Protein AF-A0AAV0HI41-F1 (afdb_monomer)

Mean predicted aligned error: 15.71 Å

Foldseek 3Di:
DVVVVVVVVVVPPPDDDPDLDQLQPFFLVNVLVVCVVLVNNVLSVLSVVVRPGSVNLVCVLVDDPVRLVVVCVSSVHDPVVVVSSVVVSCVSVVPPVPVVVVVVVVVVVVVVVVVVVVVVVVVVVVVVVVVVVVVVVVVVVVVVVVVVVVVVVVVVVVD

InterPro domains:
  IPR001660 Sterile alpha motif domain [PF07647] (26-62)
  IPR001660 Sterile alpha motif domain [PS50105] (26-61)
  IPR013761 Sterile alpha motif/pointed domain superfamily [G3DSA:1.10.150.50] (25-95)
  IPR013761 Sterile alpha motif/pointed domain superfamily [SSF47769] (17-94)

Organism: NCBI:txid586396

Secondary structure (DSSP, 8-state):
-HHHHHHHHHHS-SSSPPP---GGG--HHHHHHHHHHTT-GGGHHHHHHTT--HHHHHHGGG--HHHHHHHHHHTT--HHHHHHHHHHHHHHTT----HHHHHHHHHHHHHHHHHHHHHHHHHHHHHHHHHHHHHHHHHHHHHHHHHHHHHHHHHHT--

pLDDT: mean 77.77, std 17.84, range [36.94, 98.0]

Radius of gyration: 37.03 Å; Cα contacts (8 Å, |Δi|>4): 74; chains: 1; bounding box: 86×42×94 Å

Nearest PDB structures (foldseek):
  8atj-assembly1_AAA  TM=8.732E-01  e=7.644E-04  Homo sapiens
  8p2m-assembly1_I  TM=6.167E-01  e=3.223E-03  Caenorhabditis elegans
  8p2m-assembly1_A  TM=6.548E-01  e=7.270E-03  Caenorhabditis elegans
  3tac-assembly1_B  TM=5.689E-01  e=2.387E-02  Homo sapiens

Solvent-accessible surface area (backbone atoms only — not comparable to full-atom values): 8972 Å² total; per-residue (Å²): 114,72,73,62,53,56,60,55,55,64,73,75,45,92,87,56,84,75,71,75,71,60,49,62,76,33,45,39,66,53,45,27,53,50,27,44,75,73,76,44,38,88,47,26,66,49,38,46,76,68,63,41,26,18,51,55,59,58,52,55,80,71,53,50,74,67,53,48,53,53,47,35,62,74,56,71,48,53,70,71,57,50,52,51,51,56,50,54,52,29,63,62,68,66,52,58,82,52,66,64,60,61,46,50,53,49,49,50,52,51,49,54,51,52,51,51,51,52,52,52,50,52,49,50,51,51,51,52,50,51,48,51,51,52,51,52,49,50,54,51,52,52,54,50,51,54,52,52,52,52,55,51,53,56,52,65,76,72,110

Structure (mmCIF, N/CA/C/O backbone):
data_AF-A0AAV0HI41-F1
#
_entry.id   AF-A0AAV0HI41-F1
#
loop_
_atom_site.group_PDB
_atom_site.id
_atom_site.type_symbol
_atom_site.label_atom_id
_atom_site.label_alt_id
_atom_site.label_comp_id
_atom_site.label_asym_id
_atom_site.label_entity_id
_atom_site.label_seq_id
_atom_site.pdbx_PDB_ins_code
_atom_site.Cartn_x
_atom_site.Cartn_y
_atom_site.Cartn_z
_atom_site.occupancy
_atom_site.B_iso_or_equiv
_atom_site.auth_seq_id
_atom_site.auth_comp_id
_atom_site.auth_asym_id
_atom_site.auth_atom_id
_atom_site.pdbx_PDB_model_num
ATOM 1 N N . MET A 1 1 ? -26.472 -13.244 22.168 1.00 38.62 1 MET A N 1
ATOM 2 C CA . MET A 1 1 ? -26.627 -14.551 21.484 1.00 38.62 1 MET A CA 1
ATOM 3 C C . MET A 1 1 ? -25.726 -14.699 20.257 1.00 38.62 1 MET A C 1
ATOM 5 O O . MET A 1 1 ? -25.124 -15.752 20.123 1.00 38.62 1 MET A O 1
ATOM 9 N N . VAL A 1 2 ? -25.541 -13.665 19.424 1.00 45.91 2 VAL A N 1
ATOM 10 C CA . VAL A 1 2 ? -24.718 -13.746 18.193 1.00 45.91 2 VAL A CA 1
ATOM 11 C C . VAL A 1 2 ? -23.223 -14.029 18.460 1.00 45.91 2 VAL A C 1
ATOM 13 O O . VAL A 1 2 ? -22.651 -14.923 17.846 1.00 45.91 2 VAL A O 1
ATOM 16 N N . GLY A 1 3 ? -22.603 -13.367 19.449 1.00 36.94 3 GLY A N 1
ATOM 17 C CA . GLY A 1 3 ? -21.181 -13.587 19.786 1.00 36.94 3 GLY A CA 1
ATOM 18 C C . GLY A 1 3 ? -20.853 -14.968 20.381 1.00 36.94 3 GLY A C 1
ATOM 19 O O . GLY A 1 3 ? -19.757 -15.486 20.183 1.00 36.94 3 GLY A O 1
ATOM 20 N N . TYR A 1 4 ? -21.816 -15.612 21.053 1.00 38.38 4 TYR A N 1
ATOM 21 C CA . TYR A 1 4 ? -21.650 -16.983 21.560 1.00 38.38 4 TYR A CA 1
ATOM 22 C C . TYR A 1 4 ? -21.689 -18.021 20.428 1.00 38.38 4 TYR A C 1
ATOM 24 O O . TYR A 1 4 ? -20.955 -19.004 20.475 1.00 38.38 4 TYR A O 1
ATOM 32 N N . PHE A 1 5 ? -22.479 -17.773 19.377 1.00 40.91 5 PHE A N 1
ATOM 33 C CA . PHE A 1 5 ? -22.602 -18.675 18.229 1.00 40.91 5 PHE A CA 1
ATOM 34 C C . PHE A 1 5 ? -21.305 -18.740 17.403 1.00 40.91 5 PHE A C 1
ATOM 36 O O . PHE A 1 5 ? -20.897 -19.810 16.953 1.00 40.91 5 PHE A O 1
ATOM 43 N N . ARG A 1 6 ? -20.590 -17.612 17.272 1.00 48.97 6 ARG A N 1
ATOM 44 C CA . ARG A 1 6 ? -19.324 -17.550 16.521 1.00 48.97 6 ARG A CA 1
ATOM 45 C C . ARG A 1 6 ? -18.165 -18.242 17.251 1.00 48.97 6 ARG A C 1
ATOM 47 O O . ARG A 1 6 ? -17.376 -18.929 16.607 1.00 48.97 6 ARG A O 1
ATOM 54 N N . LYS A 1 7 ? -18.099 -18.149 18.588 1.00 42.91 7 LYS A N 1
ATOM 55 C CA . LYS A 1 7 ? -17.131 -18.920 19.395 1.00 42.91 7 LYS A CA 1
ATOM 56 C C . LYS A 1 7 ? -17.387 -20.430 19.290 1.00 42.91 7 LYS A C 1
ATOM 58 O O . LYS A 1 7 ? -16.435 -21.190 19.160 1.00 42.91 7 LYS A O 1
ATOM 63 N N . PHE A 1 8 ? -18.656 -20.845 19.243 1.00 37.56 8 PHE A N 1
ATOM 64 C CA . PHE A 1 8 ? -19.047 -22.250 19.072 1.00 37.56 8 PHE A CA 1
ATOM 65 C C . PHE A 1 8 ? -18.670 -22.811 17.686 1.00 37.56 8 PHE A C 1
ATOM 67 O O . PHE A 1 8 ? -18.206 -23.942 17.575 1.00 37.56 8 PHE A O 1
ATOM 74 N N . SER A 1 9 ? -18.777 -22.004 16.622 1.00 47.41 9 SER A N 1
ATOM 75 C CA . SER A 1 9 ? -18.364 -22.417 15.271 1.00 47.41 9 SER A CA 1
ATOM 76 C C . SER A 1 9 ? -16.842 -22.531 15.093 1.00 47.41 9 SER A C 1
ATOM 78 O O . SER A 1 9 ? -16.401 -23.288 14.228 1.00 47.41 9 SER A O 1
ATOM 80 N N . LYS A 1 10 ? -16.035 -21.801 15.881 1.00 46.94 10 LYS A N 1
ATOM 81 C CA . LYS A 1 10 ? -14.559 -21.851 15.816 1.00 46.94 10 LYS A CA 1
ATOM 82 C C . LYS A 1 10 ? -14.008 -23.160 16.409 1.00 46.94 10 LYS A C 1
ATOM 84 O O . LYS A 1 10 ? -12.957 -23.618 15.975 1.00 46.94 10 LYS A O 1
ATOM 89 N N . GLU A 1 11 ? -14.723 -23.794 17.344 1.00 46.44 11 GLU A N 1
ATOM 90 C CA . GLU A 1 11 ? -14.293 -25.065 17.954 1.00 46.44 11 GLU A CA 1
ATOM 91 C C . GLU A 1 11 ? -14.651 -26.315 17.131 1.00 46.44 11 GLU A C 1
ATOM 93 O O . GLU A 1 11 ? -13.937 -27.312 17.217 1.00 46.44 11 GLU A O 1
ATOM 98 N N . MET A 1 12 ? -15.684 -26.268 16.278 1.00 42.00 12 MET A N 1
ATOM 99 C CA . MET A 1 12 ? -16.118 -27.434 15.484 1.00 42.00 12 MET A CA 1
ATOM 100 C C . MET A 1 12 ? -15.473 -27.564 14.092 1.00 42.00 12 MET A C 1
ATOM 102 O O . MET A 1 12 ? -15.814 -28.486 13.357 1.00 42.00 12 MET A O 1
ATOM 106 N N . ASN A 1 13 ? -14.554 -26.674 13.699 1.00 43.66 13 ASN A N 1
ATOM 107 C CA . ASN A 1 13 ? -14.061 -26.599 12.316 1.00 43.66 13 ASN A CA 1
ATOM 108 C C . ASN A 1 13 ? -12.524 -26.568 12.225 1.00 43.66 13 ASN A C 1
ATOM 110 O O . ASN A 1 13 ? -11.929 -25.647 11.672 1.00 43.66 13 ASN A O 1
ATOM 114 N N . LYS A 1 14 ? -11.855 -27.594 12.765 1.00 47.03 14 LYS A N 1
ATOM 115 C CA . LYS A 1 14 ? -10.396 -27.766 12.616 1.00 47.03 14 LYS A CA 1
ATOM 116 C C . LYS A 1 14 ? -9.948 -28.227 11.217 1.00 47.03 14 LYS A C 1
ATOM 118 O O . LYS A 1 14 ? -8.750 -28.349 11.001 1.00 47.03 14 LYS A O 1
ATOM 123 N N . GLU A 1 15 ? -10.862 -28.449 10.267 1.00 43.75 15 GLU A N 1
ATOM 124 C CA . GLU A 1 15 ? -10.523 -29.060 8.966 1.00 43.75 15 GLU A CA 1
ATOM 125 C C . GLU A 1 15 ? -11.130 -28.376 7.728 1.00 43.75 15 GLU A C 1
ATOM 127 O O . GLU A 1 15 ? -10.984 -28.881 6.616 1.00 43.75 15 GLU A O 1
ATOM 132 N N . LYS A 1 16 ? -11.754 -27.199 7.859 1.00 39.34 16 LYS A N 1
ATOM 133 C CA . LYS A 1 16 ? -12.149 -26.386 6.695 1.00 39.34 16 LYS A CA 1
ATOM 134 C C . LYS A 1 16 ? -11.578 -24.975 6.810 1.00 39.34 16 LYS A C 1
ATOM 136 O O . LYS A 1 16 ? -11.782 -24.351 7.853 1.00 39.34 16 LYS A O 1
ATOM 141 N N . PRO A 1 17 ? -10.884 -24.452 5.776 1.00 38.53 17 PRO A N 1
ATOM 142 C CA . PRO A 1 17 ? -10.570 -23.032 5.737 1.00 38.53 17 PRO A CA 1
ATOM 143 C C . PRO A 1 17 ? -11.903 -22.279 5.837 1.00 38.53 17 PRO A C 1
ATOM 145 O O . PRO A 1 17 ? -12.830 -22.626 5.098 1.00 38.53 17 PRO A O 1
ATOM 148 N N . PRO A 1 18 ? -12.056 -21.340 6.787 1.00 44.12 18 PRO A N 1
ATOM 149 C CA . PRO A 1 18 ? -13.298 -20.601 6.915 1.00 44.12 18 PRO A CA 1
ATOM 150 C C . PRO A 1 18 ? -13.576 -19.93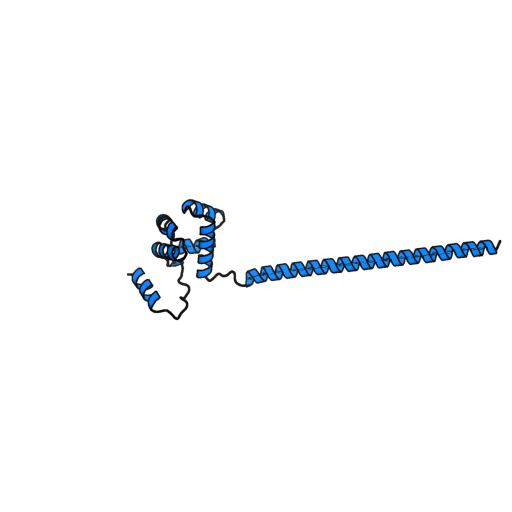0 5.571 1.00 44.12 18 PRO A C 1
ATOM 152 O O . PRO A 1 18 ? -12.698 -19.260 5.024 1.00 44.12 18 PRO A O 1
ATOM 155 N N . GLU A 1 19 ? -14.778 -20.147 5.030 1.00 44.00 19 GLU A N 1
ATOM 156 C CA . GLU A 1 19 ? -15.300 -19.317 3.944 1.00 44.00 19 GLU A CA 1
ATOM 157 C C . GLU A 1 19 ? -15.058 -17.850 4.321 1.00 44.00 19 GLU A C 1
ATOM 159 O O . GLU A 1 19 ? -15.157 -17.540 5.516 1.00 44.00 19 GLU A O 1
ATOM 164 N N . PRO A 1 20 ? -14.668 -16.978 3.367 1.00 46.44 20 PRO A N 1
ATOM 165 C CA . PRO A 1 20 ? -14.322 -15.593 3.652 1.00 46.44 20 PRO A CA 1
ATOM 166 C C . PRO A 1 20 ? -15.527 -14.932 4.312 1.00 46.44 20 PRO A C 1
ATOM 168 O O . PRO A 1 20 ? -16.481 -14.530 3.659 1.00 46.44 20 PRO A O 1
ATOM 171 N N . LEU A 1 21 ? -15.502 -14.921 5.642 1.00 52.38 21 LEU A N 1
ATOM 172 C CA . LEU A 1 21 ? -16.495 -14.303 6.491 1.00 52.38 21 LEU A CA 1
ATOM 173 C C . LEU A 1 21 ? -16.550 -12.851 6.051 1.00 52.38 21 LEU A C 1
ATOM 175 O O . LEU A 1 21 ? -15.568 -12.134 6.241 1.00 52.38 21 LEU A O 1
ATOM 179 N N . ASP A 1 22 ? -17.671 -12.463 5.443 1.00 62.75 22 ASP A N 1
ATOM 180 C CA . ASP A 1 22 ? -17.920 -11.104 4.982 1.00 62.75 22 ASP A CA 1
ATOM 181 C C . ASP A 1 22 ? -17.555 -10.138 6.106 1.00 62.75 22 ASP A C 1
ATOM 183 O O . ASP A 1 22 ? -18.250 -10.052 7.127 1.00 62.75 22 ASP A O 1
ATOM 187 N N . PHE A 1 23 ? -16.439 -9.423 5.922 1.00 62.81 23 PHE A N 1
ATOM 188 C CA . PHE A 1 23 ? -16.004 -8.370 6.837 1.00 62.81 23 PHE A CA 1
ATOM 189 C C . PHE A 1 23 ? -17.151 -7.423 7.130 1.00 62.81 23 PHE A C 1
ATOM 191 O O . PHE A 1 23 ? -17.266 -6.973 8.257 1.00 62.81 23 PHE A O 1
ATOM 198 N N . PHE A 1 24 ? -18.033 -7.192 6.157 1.00 63.38 24 PHE A N 1
ATOM 199 C CA . PHE A 1 24 ? -19.245 -6.396 6.279 1.00 63.38 24 PHE A CA 1
ATOM 200 C C . PHE A 1 24 ? -20.078 -6.695 7.543 1.00 63.38 24 PHE A C 1
ATOM 202 O O . PHE A 1 24 ? -20.634 -5.781 8.146 1.00 63.38 24 PHE A O 1
ATOM 209 N N . ILE A 1 25 ? -20.129 -7.952 8.004 1.00 75.88 25 ILE A N 1
ATOM 210 C CA . ILE A 1 25 ? -20.961 -8.379 9.147 1.00 75.88 25 ILE A CA 1
ATOM 211 C C . ILE A 1 25 ? -20.237 -8.178 10.495 1.00 75.88 25 ILE A C 1
ATOM 213 O O . ILE A 1 25 ? -20.804 -8.434 11.561 1.00 75.88 25 ILE A O 1
ATOM 217 N N . TRP A 1 26 ? -18.970 -7.758 10.498 1.00 80.94 26 TRP A N 1
ATOM 218 C CA . TRP A 1 26 ? -18.221 -7.585 11.742 1.00 80.94 26 TRP A CA 1
ATOM 219 C C . TRP A 1 26 ? -18.723 -6.376 12.520 1.00 80.94 26 TRP A C 1
ATOM 221 O O . TRP A 1 26 ? -18.734 -5.242 12.029 1.00 80.94 26 TRP A O 1
ATOM 231 N N . THR A 1 27 ? -19.100 -6.615 13.775 1.00 86.38 27 THR A N 1
ATOM 232 C CA . THR A 1 27 ? -19.426 -5.529 14.694 1.00 86.38 27 THR A CA 1
ATOM 233 C C . THR A 1 27 ? -18.146 -4.861 15.185 1.00 86.38 27 THR A C 1
ATOM 235 O O . THR A 1 27 ? -17.033 -5.360 15.006 1.00 86.38 27 THR A O 1
ATOM 238 N N . VAL A 1 28 ? -18.300 -3.724 15.853 1.00 87.12 28 VAL A N 1
ATOM 239 C CA . VAL A 1 28 ? -17.186 -2.994 16.467 1.00 87.12 28 VAL A CA 1
ATOM 240 C C . VAL A 1 28 ? -16.421 -3.873 17.475 1.00 87.12 28 VAL A C 1
ATOM 242 O O . VAL A 1 28 ? -15.199 -3.792 17.595 1.00 87.12 28 VAL A O 1
ATOM 245 N N . GLU A 1 29 ? -17.120 -4.762 18.181 1.00 86.56 29 GLU A N 1
ATOM 246 C CA . GLU A 1 29 ? -16.525 -5.731 19.104 1.00 86.56 29 GLU A CA 1
ATOM 247 C C . GLU A 1 29 ? -15.691 -6.791 18.381 1.00 86.56 29 GLU A C 1
ATOM 249 O O . GLU A 1 29 ? -14.600 -7.112 18.852 1.00 86.56 29 GLU A O 1
ATOM 254 N N . ASP A 1 30 ? -16.178 -7.302 17.248 1.00 86.31 30 ASP A N 1
ATOM 255 C CA . ASP A 1 30 ? -15.458 -8.281 16.429 1.00 86.31 30 ASP A CA 1
ATOM 256 C C . ASP A 1 30 ? -14.170 -7.684 15.857 1.00 86.31 30 ASP A C 1
ATOM 258 O O . ASP A 1 30 ? -13.110 -8.304 15.941 1.00 86.31 30 ASP A O 1
ATOM 262 N N . VAL A 1 31 ? -14.245 -6.447 15.353 1.00 88.06 31 VAL A N 1
ATOM 263 C CA . VAL A 1 31 ? -13.073 -5.680 14.907 1.00 88.06 31 VAL A CA 1
ATOM 264 C C . VAL A 1 31 ? -12.070 -5.530 16.047 1.00 88.06 31 VAL A C 1
ATOM 266 O O . VAL A 1 31 ? -10.877 -5.750 15.857 1.00 88.06 31 VAL A O 1
ATOM 269 N N . GLY A 1 32 ? -12.545 -5.205 17.250 1.00 88.62 32 GLY A N 1
ATOM 270 C CA . GLY A 1 32 ? -11.699 -5.092 18.432 1.00 88.62 32 GLY A CA 1
ATOM 271 C C . GLY A 1 32 ? -10.955 -6.381 18.787 1.00 88.62 32 GLY A C 1
ATOM 272 O O . GLY A 1 32 ? -9.767 -6.327 19.094 1.00 88.62 32 GLY A O 1
ATOM 273 N N . LEU A 1 33 ? -11.634 -7.530 18.730 1.00 87.00 33 LEU A N 1
ATOM 274 C CA . LEU A 1 33 ? -11.016 -8.840 18.972 1.00 87.00 33 LEU A CA 1
ATOM 275 C C . LEU A 1 33 ? -10.001 -9.194 17.884 1.00 87.00 33 LEU A C 1
ATOM 277 O O . LEU A 1 33 ? -8.917 -9.686 18.184 1.00 87.00 33 LEU A O 1
ATOM 281 N N . TRP A 1 34 ? -10.319 -8.900 16.626 1.00 88.75 34 TRP A N 1
ATOM 282 C CA . TRP A 1 34 ? -9.391 -9.116 15.522 1.00 88.75 34 TRP A CA 1
ATOM 283 C C . TRP A 1 34 ? -8.124 -8.258 15.647 1.00 88.75 34 TRP A C 1
ATOM 285 O O . TRP A 1 34 ? -7.025 -8.755 15.413 1.00 88.75 34 TRP A O 1
ATOM 295 N N . LEU A 1 35 ? -8.243 -7.002 16.094 1.00 90.31 35 LEU A N 1
ATOM 296 C CA . LEU A 1 35 ? -7.082 -6.156 16.384 1.00 90.31 35 LEU A CA 1
ATOM 297 C C . LEU A 1 35 ? -6.162 -6.790 17.436 1.00 90.31 35 LEU A C 1
ATOM 299 O O . LEU A 1 35 ? -4.944 -6.716 17.291 1.00 90.31 35 LEU A O 1
ATOM 303 N N . GLU A 1 36 ? -6.713 -7.433 18.469 1.00 91.31 36 GLU A N 1
ATOM 304 C CA . GLU A 1 36 ? -5.919 -8.180 19.454 1.00 91.31 36 GLU A CA 1
ATOM 305 C C . GLU A 1 36 ? -5.182 -9.367 18.804 1.00 91.31 36 GLU A C 1
ATOM 307 O O . GLU A 1 36 ? -3.994 -9.553 19.067 1.00 91.31 36 GLU A O 1
ATOM 312 N N . GLU A 1 37 ? -5.833 -10.106 17.896 1.00 88.12 37 GLU A N 1
ATOM 313 C CA . GLU A 1 37 ? -5.218 -11.228 17.163 1.00 88.12 37 GLU A CA 1
ATOM 314 C C . GLU A 1 37 ? -4.035 -10.788 16.275 1.00 88.12 37 GLU A C 1
ATOM 316 O O . GLU A 1 37 ? -3.049 -11.519 16.162 1.00 88.12 37 GLU A O 1
ATOM 321 N N . ILE A 1 38 ? -4.083 -9.586 15.684 1.00 87.38 38 ILE A N 1
ATOM 322 C CA . ILE A 1 38 ? -3.018 -9.054 14.806 1.00 87.38 38 ILE A CA 1
ATOM 323 C C . ILE A 1 38 ? -1.997 -8.155 15.529 1.00 87.38 38 ILE A C 1
ATOM 325 O O . ILE A 1 38 ? -1.253 -7.420 14.880 1.00 87.38 38 ILE A O 1
ATOM 329 N N . ASN A 1 39 ? -1.935 -8.207 16.866 1.00 90.69 39 ASN A N 1
ATOM 330 C CA . ASN A 1 39 ? -1.067 -7.372 17.716 1.00 90.69 39 ASN A CA 1
ATOM 331 C C . ASN A 1 39 ? -1.317 -5.850 17.625 1.00 90.69 39 ASN A C 1
ATOM 333 O O . ASN A 1 39 ? -0.457 -5.052 17.993 1.00 90.69 39 ASN A O 1
ATOM 337 N N . LEU A 1 40 ? -2.507 -5.432 17.196 1.00 92.88 40 LEU A N 1
ATOM 338 C CA . LEU A 1 40 ? -2.979 -4.040 17.205 1.00 92.88 40 LEU A CA 1
ATOM 339 C C . LEU A 1 40 ? -4.007 -3.775 18.322 1.00 92.88 40 LEU A C 1
ATOM 341 O O . LEU A 1 40 ? -4.728 -2.778 18.289 1.00 92.88 40 LEU A O 1
ATOM 345 N N . GLY A 1 41 ? -4.074 -4.646 19.334 1.00 90.81 41 GLY A N 1
ATOM 346 C CA . GLY A 1 41 ? -5.075 -4.592 20.407 1.00 90.81 41 GLY A CA 1
ATOM 347 C C . GLY A 1 41 ? -5.081 -3.290 21.216 1.00 90.81 41 GLY A C 1
ATOM 348 O O . GLY A 1 41 ? -6.124 -2.898 21.735 1.00 90.81 41 GLY A O 1
ATOM 349 N N . SER A 1 42 ? -3.966 -2.554 21.263 1.00 93.88 42 SER A N 1
ATOM 350 C CA . SER A 1 42 ? -3.902 -1.222 21.886 1.00 93.88 42 SER A CA 1
ATOM 351 C C . SER A 1 42 ? -4.842 -0.203 21.227 1.00 93.88 42 SER A C 1
ATOM 353 O O . SER A 1 42 ? -5.303 0.721 21.894 1.00 93.88 42 SER A O 1
ATOM 355 N N . TYR A 1 43 ? -5.179 -0.387 19.946 1.00 92.94 43 TYR A N 1
ATOM 356 C CA . TYR A 1 43 ? -6.092 0.482 19.201 1.00 92.94 43 TYR A CA 1
ATOM 357 C C . TYR A 1 43 ? -7.564 0.088 19.348 1.00 92.94 43 TYR A C 1
ATOM 359 O O . TYR A 1 43 ? -8.433 0.819 18.876 1.00 92.94 43 TYR A O 1
ATOM 367 N N . ARG A 1 44 ? -7.875 -1.027 20.024 1.00 92.00 44 ARG A N 1
ATOM 368 C CA . ARG A 1 44 ? -9.242 -1.549 20.165 1.00 92.00 44 ARG A CA 1
ATOM 369 C C . ARG A 1 44 ? -10.222 -0.509 20.698 1.00 92.00 44 ARG A C 1
ATOM 371 O O . ARG A 1 44 ? -11.304 -0.339 20.142 1.00 92.00 44 ARG A O 1
ATOM 378 N N . GLN A 1 45 ? -9.840 0.189 21.765 1.00 92.25 45 GLN A N 1
ATOM 379 C CA . GLN A 1 45 ? -10.695 1.197 22.388 1.00 92.25 45 GLN A CA 1
ATOM 380 C C . GLN A 1 45 ? -10.916 2.396 21.454 1.00 92.25 45 GLN A C 1
ATOM 382 O O . GLN A 1 45 ? -12.043 2.853 21.296 1.00 92.25 45 GLN A O 1
ATOM 387 N N . ILE A 1 46 ? -9.868 2.833 20.752 1.00 93.06 46 ILE A N 1
ATOM 388 C CA . ILE A 1 46 ? -9.933 3.950 19.803 1.00 93.06 46 ILE A CA 1
ATOM 389 C C . ILE A 1 46 ? -10.809 3.593 18.595 1.00 93.06 46 ILE A C 1
ATOM 391 O O . ILE A 1 46 ? -11.622 4.404 18.156 1.00 93.06 46 ILE A O 1
ATOM 395 N N . PHE A 1 47 ? -10.691 2.377 18.060 1.00 92.00 47 PHE A N 1
ATOM 396 C CA . PHE A 1 47 ? -11.547 1.894 16.971 1.00 92.00 47 PHE A CA 1
ATOM 397 C C . PHE A 1 47 ? -13.004 1.801 17.419 1.00 92.00 47 PHE A C 1
ATOM 399 O O . PHE A 1 47 ? -13.904 2.161 16.660 1.00 92.00 47 PHE A O 1
ATOM 406 N N . LYS A 1 48 ? -13.228 1.398 18.675 1.00 92.06 48 LYS A N 1
ATOM 407 C CA . LYS A 1 48 ? -14.558 1.362 19.273 1.00 92.06 48 LYS A CA 1
ATOM 408 C C . LYS A 1 48 ? -15.187 2.744 19.403 1.00 92.06 48 LYS A C 1
ATOM 410 O O . LYS A 1 48 ? -16.327 2.928 18.989 1.00 92.06 48 LYS A O 1
ATOM 415 N N . GLU A 1 49 ? -14.446 3.715 19.921 1.00 92.44 49 GLU A N 1
ATOM 416 C CA . GLU A 1 49 ? -14.896 5.108 20.059 1.00 92.44 49 GLU A CA 1
ATOM 417 C C . GLU A 1 49 ? -15.171 5.770 18.707 1.00 92.44 49 GLU A C 1
ATOM 419 O O . GLU A 1 49 ? -16.098 6.564 18.578 1.00 92.44 49 GLU A O 1
ATOM 424 N N . ASN A 1 50 ? -14.407 5.396 17.680 1.00 89.69 50 ASN A N 1
ATOM 425 C CA . ASN A 1 50 ? -14.600 5.876 16.315 1.00 89.69 50 ASN A CA 1
ATOM 426 C C . ASN A 1 50 ? -15.669 5.102 15.525 1.00 89.69 50 ASN A C 1
ATOM 428 O O . ASN A 1 50 ? -15.889 5.420 14.356 1.00 89.69 50 ASN A O 1
ATOM 432 N N . GLY A 1 51 ? -16.323 4.105 16.132 1.00 89.31 51 GLY A N 1
ATOM 433 C CA . GLY A 1 51 ? -17.368 3.310 15.485 1.00 89.31 51 GLY A CA 1
ATOM 434 C C . GLY A 1 51 ? -16.870 2.514 14.278 1.00 89.31 51 GLY A C 1
ATOM 435 O O . GLY A 1 51 ? -17.625 2.298 13.333 1.00 89.31 51 GLY A O 1
ATOM 436 N N . VAL A 1 52 ? -15.597 2.108 14.279 1.00 88.75 52 VAL A N 1
ATOM 437 C CA . VAL A 1 52 ? -14.997 1.351 13.178 1.00 88.75 52 VAL A CA 1
ATOM 438 C C . VAL A 1 52 ? -15.546 -0.075 13.206 1.00 88.75 52 VAL A C 1
ATOM 440 O O . VAL A 1 52 ? -15.122 -0.907 14.007 1.00 88.75 52 VAL A O 1
ATOM 443 N N . ASN A 1 53 ? -16.518 -0.337 12.339 1.00 88.06 53 ASN A N 1
ATOM 444 C CA . ASN A 1 53 ? -17.106 -1.650 12.104 1.00 88.06 53 ASN A CA 1
ATOM 445 C C . ASN A 1 53 ? -16.489 -2.312 10.859 1.00 88.06 53 ASN A C 1
ATOM 447 O O . ASN A 1 53 ? -15.629 -1.748 10.177 1.00 88.06 53 ASN A O 1
ATOM 451 N N . GLY A 1 54 ? -16.948 -3.518 10.560 1.00 83.81 54 GLY A N 1
ATOM 452 C CA . GLY A 1 54 ? -16.544 -4.281 9.392 1.00 83.81 54 GLY A CA 1
A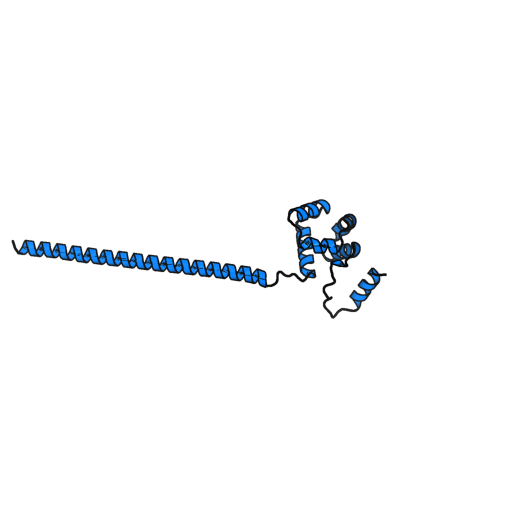TOM 453 C C . GLY A 1 54 ? -16.739 -3.582 8.045 1.00 83.81 54 GLY A C 1
ATOM 454 O O . GLY A 1 54 ? -15.831 -3.582 7.218 1.00 83.81 54 GLY A O 1
ATOM 455 N N . GLU A 1 55 ? -17.878 -2.915 7.854 1.00 83.69 55 GLU A N 1
ATOM 456 C CA . GLU A 1 55 ? -18.174 -2.098 6.665 1.00 83.69 55 GLU A CA 1
ATOM 457 C C . GLU A 1 55 ? -17.154 -0.958 6.480 1.00 83.69 55 GLU A C 1
ATOM 459 O O . GLU A 1 55 ? -16.648 -0.721 5.380 1.00 83.69 55 GLU A O 1
ATOM 464 N N . TYR A 1 56 ? -16.771 -0.284 7.568 1.00 85.25 56 TYR A N 1
ATOM 465 C CA . TYR A 1 56 ? -15.741 0.753 7.534 1.00 85.25 56 TYR A CA 1
ATOM 466 C C . TYR A 1 56 ? -14.365 0.178 7.165 1.00 85.25 56 TYR A C 1
ATOM 468 O O . TYR A 1 56 ? -13.629 0.780 6.376 1.00 85.25 56 TYR A O 1
ATOM 476 N N . LEU A 1 57 ? -14.007 -0.991 7.715 1.00 85.12 57 LEU A N 1
ATOM 477 C CA . LEU A 1 57 ? -12.767 -1.696 7.368 1.00 85.12 57 LEU A CA 1
ATOM 478 C C . LEU A 1 57 ? -12.739 -2.125 5.895 1.00 85.12 57 LEU A C 1
ATOM 480 O O . LEU A 1 57 ? -11.694 -2.056 5.249 1.00 85.12 57 LEU A O 1
ATOM 484 N N . GLU A 1 58 ? -13.873 -2.547 5.344 1.00 79.25 58 GLU A N 1
ATOM 485 C CA . GLU A 1 58 ? -13.982 -2.905 3.933 1.00 79.25 58 GLU A CA 1
ATOM 486 C C . GLU A 1 58 ? -13.745 -1.685 3.030 1.00 79.25 58 GLU A C 1
ATOM 488 O O . GLU A 1 58 ? -12.940 -1.740 2.086 1.00 79.25 58 GLU A O 1
ATOM 493 N N . GLY A 1 59 ? -14.372 -0.558 3.380 1.00 74.12 59 GLY A N 1
ATOM 494 C CA . GLY A 1 59 ? -14.194 0.725 2.705 1.00 74.12 59 GLY A CA 1
ATOM 495 C C . GLY A 1 59 ? -12.756 1.249 2.751 1.00 74.12 59 GLY A C 1
ATOM 496 O O . GLY A 1 59 ? -12.333 1.931 1.815 1.00 74.12 59 GLY A O 1
ATOM 497 N N . MET A 1 60 ? -11.962 0.878 3.768 1.00 76.94 60 MET A N 1
ATOM 498 C CA . MET A 1 60 ? -10.552 1.289 3.873 1.00 76.94 60 MET A CA 1
ATOM 499 C C . MET A 1 60 ? -9.696 0.856 2.683 1.00 76.94 60 MET A C 1
ATOM 501 O O . MET A 1 60 ? -8.727 1.541 2.357 1.00 76.94 60 MET A O 1
ATOM 505 N N . SER A 1 61 ? -10.049 -0.237 2.000 1.00 68.12 61 SER A N 1
ATOM 506 C CA . SER A 1 61 ? -9.321 -0.687 0.804 1.00 68.12 61 SER A CA 1
ATOM 507 C C . SER A 1 61 ? -9.396 0.298 -0.375 1.00 68.12 61 SER A C 1
ATOM 509 O O . SER A 1 61 ? -8.522 0.268 -1.238 1.00 68.12 61 SER A O 1
ATOM 511 N N . MET A 1 62 ? -10.385 1.198 -0.378 1.00 71.75 62 MET A N 1
ATOM 512 C CA . MET A 1 62 ? -10.617 2.208 -1.419 1.00 71.75 62 MET A CA 1
ATOM 513 C C . MET A 1 62 ? -10.282 3.635 -0.961 1.00 71.75 62 MET A C 1
ATOM 515 O O . MET A 1 62 ? -10.575 4.594 -1.676 1.00 71.75 62 MET A O 1
ATOM 519 N N . PHE A 1 63 ? -9.700 3.808 0.231 1.00 76.00 63 PHE A N 1
ATOM 520 C CA . PHE A 1 63 ? -9.412 5.141 0.751 1.00 76.00 63 PHE A CA 1
ATOM 521 C C . PHE A 1 63 ? -8.407 5.886 -0.127 1.00 76.00 63 PHE A C 1
ATOM 523 O O . PHE A 1 63 ? -7.340 5.379 -0.472 1.00 76.00 63 PHE A O 1
ATOM 530 N N . THR A 1 64 ? -8.718 7.146 -0.418 1.00 82.56 64 THR A N 1
ATOM 531 C CA . THR A 1 64 ? -7.752 8.084 -0.987 1.00 82.56 64 THR A CA 1
ATOM 532 C C . THR A 1 64 ? -6.701 8.464 0.055 1.00 82.56 64 THR A C 1
ATOM 534 O O . THR A 1 64 ? -6.917 8.339 1.264 1.00 82.56 64 THR A O 1
ATOM 537 N N . THR A 1 65 ? -5.571 9.014 -0.389 1.00 80.25 65 THR A N 1
ATOM 538 C CA . THR A 1 65 ? -4.501 9.490 0.504 1.00 80.25 65 THR A CA 1
ATOM 539 C C . THR A 1 65 ? -5.020 10.436 1.593 1.00 80.25 65 THR A C 1
ATOM 541 O O . THR A 1 65 ? -4.593 10.353 2.743 1.00 80.25 65 THR A O 1
ATOM 544 N N . GLU A 1 66 ? -5.988 11.302 1.281 1.00 84.38 66 GLU A N 1
ATOM 545 C CA . GLU A 1 66 ? -6.591 12.190 2.279 1.00 84.38 66 GLU A CA 1
ATOM 546 C C . GLU A 1 66 ? -7.389 11.437 3.345 1.00 84.38 66 GLU A C 1
ATOM 548 O O . GLU A 1 66 ? -7.294 11.761 4.530 1.00 84.38 66 GLU A O 1
ATOM 553 N N . GLN A 1 67 ? -8.180 10.443 2.936 1.00 80.75 67 GLN A N 1
ATOM 554 C CA . GLN A 1 67 ? -8.981 9.627 3.849 1.00 80.75 67 GLN A CA 1
ATOM 555 C C . GLN A 1 67 ? -8.080 8.802 4.770 1.00 80.75 67 GLN A C 1
ATOM 557 O O . GLN A 1 67 ? -8.323 8.768 5.976 1.00 80.75 67 GLN A O 1
ATOM 562 N N . ILE A 1 68 ? -6.986 8.253 4.234 1.00 83.12 68 ILE A N 1
ATOM 563 C CA . ILE A 1 68 ? -5.941 7.580 5.015 1.00 83.12 68 ILE A CA 1
ATOM 564 C C . ILE A 1 68 ? -5.370 8.528 6.075 1.00 83.12 68 ILE A C 1
ATOM 566 O O . ILE A 1 68 ? -5.354 8.205 7.262 1.00 83.12 68 ILE A O 1
ATOM 570 N N . LEU A 1 69 ? -4.945 9.731 5.682 1.00 84.56 69 LEU A N 1
ATOM 571 C CA . LEU A 1 69 ? -4.345 10.687 6.615 1.00 84.56 69 LEU A CA 1
ATOM 572 C C . LEU A 1 69 ? -5.337 11.177 7.679 1.00 84.56 69 LEU A C 1
ATOM 574 O O . LEU A 1 69 ? -4.955 11.352 8.837 1.00 84.56 69 LEU A O 1
ATOM 578 N N . ARG A 1 70 ? -6.609 11.388 7.317 1.00 87.75 70 ARG A N 1
ATOM 579 C CA . ARG A 1 70 ? -7.670 11.738 8.278 1.00 87.75 70 ARG A CA 1
ATOM 580 C C . ARG A 1 70 ? -7.910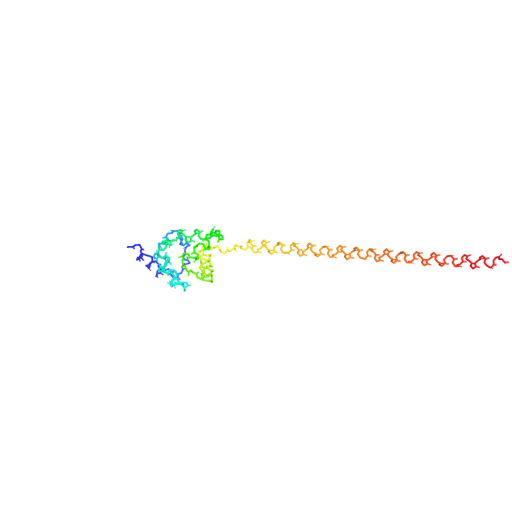 10.604 9.275 1.00 87.75 70 ARG A C 1
ATOM 582 O O . ARG A 1 70 ? -8.038 10.881 10.465 1.00 87.75 70 ARG A O 1
ATOM 589 N N . PHE A 1 71 ? -7.932 9.358 8.809 1.00 87.56 71 PHE A N 1
ATOM 590 C CA . PHE A 1 7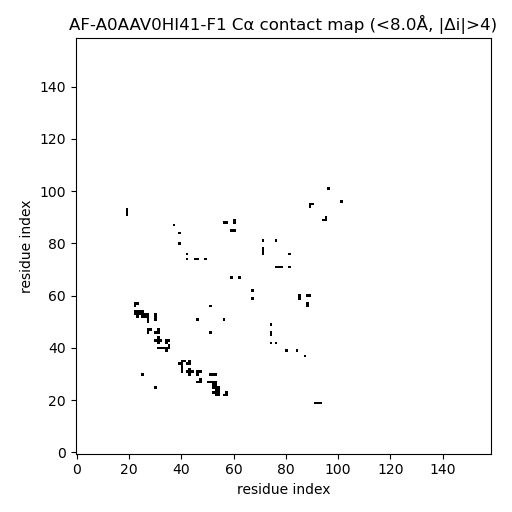1 ? -8.114 8.177 9.652 1.00 87.56 71 PHE A CA 1
ATOM 591 C C . PHE A 1 71 ? -6.957 7.987 10.636 1.00 87.56 71 PHE A C 1
ATOM 593 O O . PHE A 1 71 ? -7.188 7.869 11.836 1.00 87.56 71 PHE A O 1
ATOM 600 N N . ILE A 1 72 ? -5.718 8.048 10.146 1.00 88.06 72 ILE A N 1
ATOM 601 C CA . ILE A 1 72 ? -4.497 7.920 10.954 1.00 88.06 72 ILE A CA 1
ATOM 602 C C . ILE A 1 72 ? -4.463 8.965 12.071 1.00 88.06 72 ILE A C 1
ATOM 604 O O . ILE A 1 72 ? -4.180 8.629 13.220 1.00 88.06 72 ILE A O 1
ATOM 608 N N . ARG A 1 73 ? -4.808 10.221 11.758 1.00 88.88 73 ARG A N 1
ATOM 609 C CA . ARG A 1 73 ? -4.882 11.289 12.764 1.00 88.88 73 ARG A CA 1
ATOM 610 C C . ARG A 1 73 ? -5.997 11.056 13.779 1.00 88.88 73 ARG A C 1
ATOM 612 O O . ARG A 1 73 ? -5.762 11.246 14.963 1.00 88.88 73 ARG A O 1
ATOM 619 N N . ARG A 1 74 ? -7.186 10.643 13.329 1.00 89.69 74 ARG A N 1
ATOM 620 C CA . ARG A 1 74 ? -8.347 10.401 14.202 1.00 89.69 74 ARG A CA 1
ATOM 621 C C . ARG A 1 74 ? -8.132 9.213 15.140 1.00 89.69 74 ARG A C 1
ATOM 623 O O . ARG A 1 74 ? -8.523 9.269 16.298 1.00 89.69 74 ARG A O 1
ATOM 630 N N . CYS A 1 75 ? -7.498 8.155 14.644 1.00 89.19 75 CYS A N 1
ATOM 631 C CA . CYS A 1 75 ? -7.224 6.952 15.423 1.00 89.19 75 CYS A CA 1
ATOM 632 C C . CYS A 1 75 ? -5.887 7.014 16.174 1.00 89.19 75 CYS A C 1
ATOM 634 O O . CYS A 1 75 ? -5.500 6.026 16.792 1.00 89.19 75 CYS A O 1
ATOM 636 N N . HIS A 1 76 ? -5.157 8.136 16.087 1.00 90.25 76 HIS A N 1
ATOM 637 C CA . HIS A 1 76 ? -3.807 8.291 16.638 1.00 90.25 76 HIS A CA 1
ATOM 638 C C . HIS A 1 76 ? -2.873 7.118 16.290 1.00 90.25 76 HIS A C 1
ATOM 640 O O . HIS A 1 76 ? -2.007 6.730 17.075 1.00 90.25 76 HIS A O 1
ATOM 646 N N . MET A 1 77 ? -3.067 6.526 15.110 1.00 90.31 77 MET A N 1
ATOM 647 C CA . MET A 1 77 ? -2.399 5.288 14.734 1.00 90.31 77 MET A CA 1
ATOM 648 C C . MET A 1 77 ? -1.046 5.586 14.103 1.00 90.31 77 MET A C 1
ATOM 650 O O . MET A 1 77 ? -0.904 6.519 13.313 1.00 90.31 77 MET A O 1
ATOM 654 N N . LYS A 1 78 ? -0.024 4.794 14.425 1.00 91.69 78 LYS A N 1
ATOM 655 C CA . LYS A 1 78 ? 1.273 4.922 13.753 1.00 91.69 78 LYS A CA 1
ATOM 656 C C . LYS A 1 78 ? 1.152 4.471 12.301 1.00 91.69 78 LYS A C 1
ATOM 658 O O . LYS A 1 78 ? 0.430 3.529 11.990 1.00 91.69 78 LYS A O 1
ATOM 663 N N . TRP A 1 79 ? 1.926 5.096 11.414 1.00 86.50 79 TRP A N 1
ATOM 664 C CA . TRP A 1 79 ? 1.950 4.713 9.999 1.00 86.50 79 TRP A CA 1
ATOM 665 C C . TRP A 1 79 ? 2.300 3.228 9.805 1.00 86.50 79 TRP A C 1
ATOM 667 O O . TRP A 1 79 ? 1.634 2.542 9.043 1.00 86.50 79 TRP A O 1
ATOM 677 N N . GLY A 1 80 ? 3.293 2.704 10.536 1.00 87.31 80 GLY A N 1
ATOM 678 C CA . GLY A 1 80 ? 3.657 1.281 10.475 1.00 87.31 80 GLY A CA 1
ATOM 679 C C . GLY A 1 80 ? 2.504 0.343 10.851 1.00 87.31 80 GLY A C 1
ATOM 680 O O . GLY A 1 80 ? 2.254 -0.632 10.148 1.00 87.31 80 GLY A O 1
ATOM 681 N N . ASP A 1 81 ? 1.745 0.691 11.891 1.00 91.12 81 ASP A N 1
ATOM 682 C CA . ASP A 1 81 ? 0.583 -0.081 12.346 1.00 91.12 81 ASP A CA 1
ATOM 683 C C . ASP A 1 81 ? -0.571 -0.012 11.331 1.00 91.12 81 ASP A C 1
ATOM 685 O O . ASP A 1 81 ? -1.234 -1.017 11.083 1.00 91.12 81 ASP A O 1
ATOM 689 N N . PHE A 1 82 ? -0.751 1.134 10.655 1.00 88.62 82 PHE A N 1
ATOM 690 C CA . PHE A 1 82 ? -1.674 1.267 9.520 1.00 88.62 82 PHE A CA 1
ATOM 691 C C . PHE A 1 82 ? -1.305 0.334 8.360 1.00 88.62 82 PHE A C 1
ATOM 693 O O . PHE A 1 82 ? -2.175 -0.316 7.783 1.00 88.62 82 PHE A O 1
ATOM 700 N N . ILE A 1 83 ? -0.015 0.224 8.025 1.00 85.50 83 ILE A N 1
ATOM 701 C CA . ILE A 1 83 ? 0.443 -0.698 6.977 1.00 85.50 83 ILE A CA 1
ATOM 702 C C . ILE A 1 83 ? 0.145 -2.152 7.364 1.00 85.50 83 ILE A C 1
ATOM 704 O O . ILE A 1 83 ? -0.342 -2.910 6.520 1.00 85.50 83 ILE A O 1
ATOM 708 N N . THR A 1 84 ? 0.387 -2.528 8.624 1.00 88.44 84 THR A N 1
ATOM 709 C CA . THR A 1 84 ? 0.044 -3.856 9.159 1.00 88.44 84 THR A CA 1
ATOM 710 C C . THR A 1 84 ? -1.456 -4.122 9.054 1.00 88.44 84 THR A C 1
ATOM 712 O O . THR A 1 84 ? -1.849 -5.146 8.499 1.00 88.44 84 THR A O 1
ATOM 715 N N . LEU A 1 85 ? -2.292 -3.168 9.473 1.00 87.25 85 LEU A N 1
ATOM 716 C CA . LEU A 1 85 ? -3.748 -3.246 9.347 1.00 87.25 85 LEU A CA 1
ATOM 717 C C . LEU A 1 85 ? -4.173 -3.504 7.894 1.00 87.25 85 LEU A C 1
ATOM 719 O O . LEU A 1 85 ? -4.877 -4.470 7.614 1.00 87.25 85 LEU A O 1
ATOM 723 N N . CYS A 1 86 ? -3.702 -2.692 6.943 1.00 85.00 86 CYS A N 1
ATOM 724 C CA . CYS A 1 86 ? -4.032 -2.859 5.526 1.00 85.00 86 CYS A CA 1
ATOM 725 C C . CYS A 1 86 ? -3.539 -4.190 4.943 1.00 85.00 86 CYS A C 1
ATOM 727 O O . CYS A 1 86 ? -4.170 -4.741 4.040 1.00 85.00 86 CYS A O 1
ATOM 729 N N . LYS A 1 87 ? -2.396 -4.695 5.412 1.00 82.81 87 LYS A N 1
ATOM 730 C CA . LYS A 1 87 ? -1.852 -5.985 4.979 1.00 82.81 87 LYS A CA 1
ATOM 731 C C . LYS A 1 87 ? -2.746 -7.138 5.432 1.00 82.81 87 LYS A C 1
ATOM 733 O O . LYS A 1 87 ? -3.075 -7.987 4.608 1.00 82.81 87 LYS A O 1
ATOM 738 N N . GLU A 1 88 ? -3.175 -7.135 6.689 1.00 85.44 88 GLU A N 1
ATOM 739 C CA . GLU A 1 88 ? -4.070 -8.166 7.221 1.00 85.44 88 GLU A CA 1
ATOM 740 C C . GLU A 1 88 ? -5.482 -8.069 6.619 1.00 85.44 88 GLU A C 1
ATOM 742 O O . GLU A 1 88 ? -6.077 -9.094 6.287 1.00 85.44 88 GLU A O 1
ATOM 747 N N . LEU A 1 89 ? -5.982 -6.857 6.341 1.00 81.25 89 LEU A N 1
ATOM 748 C CA . LEU A 1 89 ? -7.231 -6.669 5.587 1.00 81.25 89 LEU A CA 1
ATOM 749 C C . LEU A 1 89 ? -7.159 -7.306 4.191 1.00 81.25 89 LEU A C 1
ATOM 751 O O . LEU A 1 89 ? -8.084 -8.010 3.790 1.00 81.25 89 LEU A O 1
ATOM 755 N N . ARG A 1 90 ? -6.053 -7.111 3.456 1.00 76.25 90 ARG A N 1
ATOM 756 C CA . ARG A 1 90 ? -5.846 -7.750 2.140 1.00 76.25 90 ARG A CA 1
ATOM 757 C C . ARG A 1 90 ? -5.772 -9.271 2.234 1.00 76.25 90 ARG A C 1
ATOM 759 O O . ARG A 1 90 ? -6.370 -9.947 1.400 1.00 76.25 90 ARG A O 1
ATOM 766 N N . ARG A 1 91 ? -5.089 -9.791 3.261 1.00 76.00 91 ARG A N 1
ATOM 767 C CA . ARG A 1 91 ? -4.969 -11.232 3.528 1.00 76.00 91 ARG A CA 1
ATOM 768 C C . ARG A 1 91 ? -6.340 -11.886 3.693 1.00 76.00 91 ARG A C 1
ATOM 770 O O . ARG A 1 91 ? -6.580 -12.946 3.128 1.00 76.00 91 ARG A O 1
ATOM 777 N N . ILE A 1 92 ? -7.235 -11.262 4.456 1.00 72.06 92 ILE A N 1
ATOM 778 C CA . ILE A 1 92 ? -8.561 -11.828 4.733 1.00 72.06 92 ILE A CA 1
ATOM 779 C C . ILE A 1 92 ? -9.521 -11.605 3.554 1.00 72.06 92 ILE A C 1
ATOM 781 O O . ILE A 1 92 ? -10.309 -12.493 3.245 1.00 72.06 92 ILE A O 1
ATOM 785 N N . LYS A 1 93 ? -9.412 -10.481 2.827 1.00 67.50 93 LYS A N 1
ATOM 786 C CA . LYS A 1 93 ? -10.201 -10.236 1.603 1.00 67.50 93 LYS A CA 1
ATOM 787 C C . LYS A 1 93 ? -9.851 -11.213 0.466 1.00 67.50 93 LYS A C 1
ATOM 789 O O . LYS A 1 93 ? -10.488 -11.181 -0.582 1.00 67.50 93 LYS A O 1
ATOM 794 N N . GLY A 1 94 ? -8.801 -12.030 0.619 1.00 62.59 94 GLY A N 1
ATOM 795 C CA . GLY A 1 94 ? -8.285 -12.894 -0.447 1.00 62.59 94 GLY A CA 1
ATOM 796 C C . GLY A 1 94 ? -7.807 -12.103 -1.667 1.00 62.59 94 GLY A C 1
ATOM 797 O O . GLY A 1 94 ? -7.524 -12.678 -2.714 1.00 62.59 94 GLY A O 1
ATOM 798 N N . SER A 1 95 ? -7.714 -10.774 -1.540 1.00 53.34 95 SER A N 1
ATOM 799 C CA . SER A 1 95 ? -7.126 -9.896 -2.541 1.00 53.34 95 SER A CA 1
ATOM 800 C C . SER A 1 95 ? -5.631 -9.847 -2.272 1.00 53.34 95 SER A C 1
ATOM 802 O O . SER A 1 95 ? -5.050 -8.794 -1.991 1.00 53.34 95 SER A O 1
ATOM 804 N N . ASP A 1 96 ? -4.984 -11.004 -2.396 1.00 49.28 96 ASP A N 1
ATOM 805 C CA . ASP A 1 96 ? -3.656 -10.971 -2.981 1.00 49.28 96 ASP A CA 1
ATOM 806 C C . ASP A 1 96 ? -3.790 -10.121 -4.255 1.00 49.28 96 ASP A C 1
ATOM 808 O O . ASP A 1 96 ? -4.798 -10.256 -4.966 1.00 49.28 96 ASP A O 1
ATOM 812 N N . PRO A 1 97 ? -2.867 -9.193 -4.564 1.00 51.47 97 PRO A N 1
ATOM 813 C CA . PRO A 1 97 ? -2.791 -8.727 -5.932 1.00 51.47 97 PRO A CA 1
ATOM 814 C C . PRO A 1 97 ? -2.640 -10.002 -6.753 1.00 51.47 97 PRO A C 1
ATOM 816 O O . PRO A 1 97 ? -1.606 -10.667 -6.677 1.00 51.47 97 PRO A O 1
ATOM 819 N N . LEU A 1 98 ? -3.721 -10.392 -7.435 1.00 43.44 98 LEU A N 1
ATOM 820 C CA . LEU A 1 98 ? -3.741 -11.542 -8.316 1.00 43.44 98 LEU A CA 1
ATOM 821 C C . LEU A 1 98 ? -2.445 -11.500 -9.131 1.00 43.44 98 LEU A C 1
ATOM 823 O O . LEU A 1 98 ? -1.999 -10.400 -9.496 1.00 43.44 98 LEU A O 1
ATOM 827 N N . PRO A 1 99 ? -1.846 -12.657 -9.458 1.00 52.12 99 PRO A N 1
ATOM 828 C CA . PRO A 1 99 ? -0.646 -12.717 -10.281 1.00 52.12 99 PRO A CA 1
ATOM 829 C C . PRO A 1 99 ? -0.752 -11.844 -11.538 1.00 52.12 99 PRO A C 1
ATOM 831 O O . PRO A 1 99 ? 0.273 -11.410 -12.028 1.00 52.12 99 PRO A O 1
ATOM 834 N N . SER A 1 100 ? -1.952 -11.479 -12.007 1.00 53.78 100 SER A N 1
ATOM 835 C CA . SER A 1 100 ? -2.171 -10.487 -13.060 1.00 53.78 100 SER A CA 1
ATOM 836 C C . SER A 1 100 ? -1.370 -9.188 -12.899 1.00 53.78 100 SER A C 1
ATOM 838 O O . SER A 1 100 ? -0.660 -8.853 -13.834 1.00 53.78 100 SER A O 1
ATOM 840 N N . PHE A 1 101 ? -1.394 -8.462 -11.775 1.00 61.72 101 PHE A N 1
ATOM 841 C CA . PHE A 1 101 ? -0.675 -7.173 -11.687 1.00 61.72 101 PHE A CA 1
ATOM 842 C C . PHE A 1 101 ? 0.847 -7.349 -11.679 1.00 61.72 101 PHE A C 1
ATOM 844 O O . PHE A 1 101 ? 1.560 -6.605 -12.350 1.00 61.72 101 PHE A O 1
ATOM 851 N N . ALA A 1 1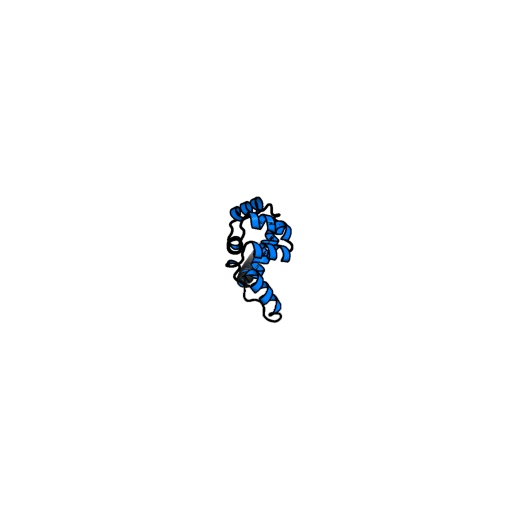02 ? 1.348 -8.360 -10.969 1.00 61.75 102 ALA A N 1
ATOM 852 C CA . ALA A 1 102 ? 2.770 -8.695 -10.972 1.00 61.75 102 ALA A CA 1
ATOM 853 C C . ALA A 1 102 ? 3.230 -9.216 -12.345 1.00 61.75 102 ALA A C 1
ATOM 855 O O . ALA A 1 102 ? 4.313 -8.860 -12.798 1.00 61.75 102 ALA A O 1
ATOM 856 N N . LEU A 1 103 ? 2.393 -9.993 -13.038 1.00 65.38 103 LEU A N 1
ATOM 857 C CA . LEU A 1 103 ? 2.616 -10.449 -14.410 1.00 65.38 103 LEU A CA 1
ATOM 858 C C . LEU A 1 103 ? 2.542 -9.290 -15.400 1.00 65.38 103 LEU A C 1
ATOM 860 O O . LEU A 1 103 ? 3.352 -9.251 -16.309 1.00 65.38 103 LEU A O 1
ATOM 864 N N . PHE A 1 104 ? 1.642 -8.323 -15.219 1.00 75.62 104 PHE A N 1
ATOM 865 C CA . PHE A 1 104 ? 1.570 -7.117 -16.047 1.00 75.62 104 PHE A CA 1
ATOM 866 C C . PHE A 1 104 ? 2.828 -6.267 -15.885 1.00 75.62 104 PHE A C 1
ATOM 868 O O . PHE A 1 104 ? 3.411 -5.854 -16.883 1.00 75.62 104 PHE A O 1
ATOM 875 N N . ILE A 1 105 ? 3.289 -6.051 -14.649 1.00 78.56 105 ILE A N 1
ATOM 876 C CA . ILE A 1 105 ? 4.551 -5.350 -14.381 1.00 78.56 105 ILE A CA 1
ATOM 877 C C . ILE A 1 105 ? 5.730 -6.144 -14.954 1.00 78.56 105 ILE A C 1
ATOM 879 O O . ILE A 1 105 ? 6.581 -5.572 -15.625 1.00 78.56 105 ILE A O 1
ATOM 883 N N . SER A 1 106 ? 5.770 -7.461 -14.746 1.00 82.19 106 SER A N 1
ATOM 884 C CA . SER A 1 106 ? 6.827 -8.331 -15.268 1.00 82.19 106 SER A CA 1
ATOM 885 C C . SER A 1 106 ? 6.859 -8.347 -16.801 1.00 82.19 106 SER A C 1
ATOM 887 O O . SER A 1 106 ? 7.929 -8.197 -17.383 1.00 82.19 106 SER A O 1
ATOM 889 N N . LEU A 1 107 ? 5.702 -8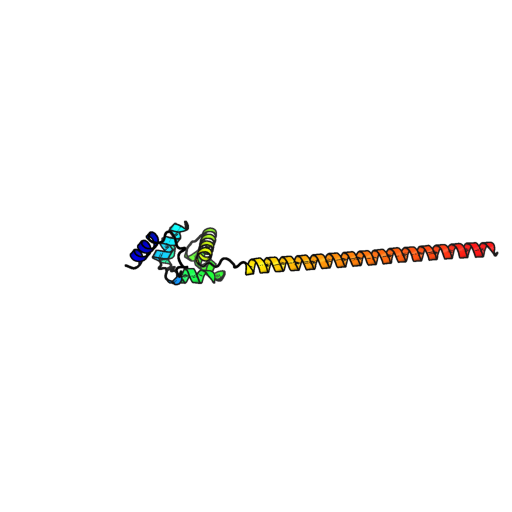.435 -17.460 1.00 84.94 107 LEU A N 1
ATOM 890 C CA . LEU A 1 107 ? 5.549 -8.381 -18.914 1.00 84.94 107 LEU A CA 1
ATOM 891 C C . LEU A 1 107 ? 5.944 -7.007 -19.462 1.00 84.94 107 LEU A C 1
ATOM 893 O O . LEU A 1 107 ? 6.633 -6.928 -20.474 1.00 84.94 107 LEU A O 1
ATOM 897 N N . PHE A 1 108 ? 5.546 -5.927 -18.786 1.00 90.12 108 PHE A N 1
ATOM 898 C CA . PHE A 1 108 ? 5.925 -4.566 -19.157 1.00 90.12 108 PHE A CA 1
ATOM 899 C C . PHE A 1 108 ? 7.441 -4.356 -19.053 1.00 90.12 108 PHE A C 1
ATOM 901 O O . PHE A 1 108 ? 8.054 -3.829 -19.978 1.00 90.12 108 PHE A O 1
ATOM 908 N N . LEU A 1 109 ? 8.066 -4.823 -17.967 1.00 90.06 109 LEU A N 1
ATOM 909 C CA . LEU A 1 109 ? 9.521 -4.782 -17.795 1.00 90.06 109 LEU A CA 1
ATOM 910 C C . LEU A 1 109 ? 10.248 -5.646 -18.835 1.00 90.06 109 LEU A C 1
ATOM 912 O O . LEU A 1 109 ? 11.267 -5.219 -19.374 1.00 90.06 109 LEU A O 1
ATOM 916 N N . LEU A 1 110 ? 9.719 -6.830 -19.155 1.00 94.44 110 LEU A N 1
ATOM 917 C CA . LEU A 1 110 ? 10.260 -7.710 -20.193 1.00 94.44 110 LEU A CA 1
ATOM 918 C C . LEU A 1 110 ? 10.170 -7.061 -21.583 1.00 94.44 110 LEU A C 1
ATOM 920 O O . LEU A 1 110 ? 11.138 -7.089 -22.341 1.00 94.44 110 LEU A O 1
ATOM 924 N N . LEU A 1 111 ? 9.035 -6.437 -21.904 1.00 94.75 111 LEU A N 1
ATOM 925 C CA . LEU A 1 111 ? 8.838 -5.696 -23.148 1.00 94.75 111 LEU A CA 1
ATOM 926 C C . LEU A 1 111 ? 9.807 -4.511 -23.249 1.00 94.75 111 LEU A C 1
ATOM 928 O O . LEU A 1 111 ? 10.425 -4.314 -24.294 1.00 94.75 111 LEU A O 1
ATOM 932 N N . LEU A 1 112 ? 9.977 -3.753 -22.162 1.00 95.94 112 LEU A N 1
ATOM 933 C CA . LEU A 1 112 ? 10.927 -2.643 -22.093 1.00 95.94 112 LEU A CA 1
ATOM 934 C C . LEU A 1 112 ? 12.367 -3.125 -22.321 1.00 95.94 112 LEU A C 1
ATOM 936 O O . LEU A 1 112 ? 13.108 -2.509 -23.087 1.00 95.94 112 LEU A O 1
ATOM 940 N N . LEU A 1 113 ? 12.750 -4.245 -21.701 1.00 96.56 113 LEU A N 1
ATOM 941 C CA . LEU A 1 113 ? 14.062 -4.864 -21.883 1.00 96.56 113 LEU A CA 1
ATOM 942 C C . LEU A 1 113 ? 14.286 -5.311 -23.334 1.00 96.56 113 LEU A C 1
ATOM 944 O O . LEU A 1 113 ? 15.355 -5.070 -23.893 1.00 96.56 113 LEU A O 1
ATOM 948 N N . LEU A 1 114 ? 13.282 -5.930 -23.959 1.00 97.06 114 LEU A N 1
ATOM 949 C CA . LEU A 1 114 ? 13.355 -6.382 -25.349 1.00 97.06 114 LEU A CA 1
ATOM 950 C C . LEU A 1 114 ? 13.486 -5.199 -26.318 1.00 97.06 114 LEU A C 1
ATOM 952 O O . LEU A 1 114 ? 14.286 -5.252 -27.251 1.00 97.06 114 LEU A O 1
ATOM 956 N N . LEU A 1 115 ? 12.759 -4.110 -26.064 1.00 97.19 115 LEU A N 1
ATOM 957 C CA . LEU A 1 115 ? 12.849 -2.879 -26.848 1.00 97.19 115 LEU A CA 1
ATOM 958 C C . LEU A 1 115 ? 14.224 -2.208 -26.701 1.00 97.19 115 LEU A C 1
ATOM 960 O O . LEU A 1 115 ? 14.798 -1.766 -27.696 1.00 97.19 115 LEU A O 1
ATOM 964 N N . LEU A 1 116 ? 14.788 -2.192 -25.490 1.00 97.44 116 LEU A N 1
ATOM 965 C CA . LEU A 1 116 ? 16.148 -1.707 -25.242 1.00 97.44 116 LEU A CA 1
ATOM 966 C C . LEU A 1 116 ? 17.196 -2.545 -25.992 1.00 97.44 116 LEU A C 1
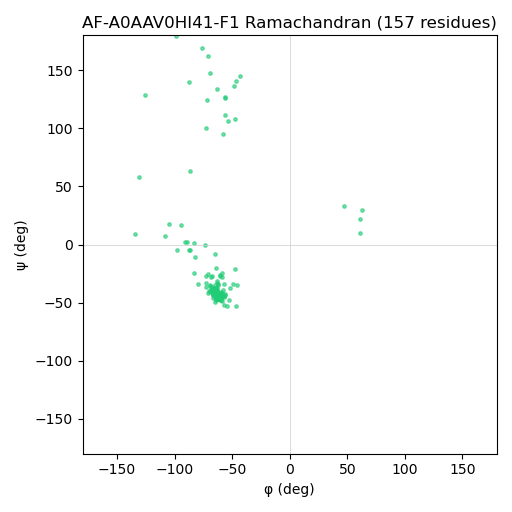ATOM 968 O O . LEU A 1 116 ? 18.108 -1.993 -26.606 1.00 97.44 116 LEU A O 1
ATOM 972 N N . LEU A 1 117 ? 17.058 -3.874 -25.974 1.00 97.62 117 LEU A N 1
ATOM 973 C CA . LEU A 1 117 ? 17.967 -4.786 -26.669 1.00 97.62 117 LEU A CA 1
ATOM 974 C C . LEU A 1 117 ? 17.886 -4.622 -28.194 1.00 97.62 117 LEU A C 1
ATOM 976 O O . LEU A 1 117 ? 18.918 -4.606 -28.864 1.00 97.62 117 LEU A O 1
ATOM 980 N N . LEU A 1 118 ? 16.680 -4.432 -28.737 1.00 97.88 118 LEU A N 1
ATOM 981 C CA . LEU A 1 118 ? 16.479 -4.127 -30.154 1.00 97.88 118 LEU A CA 1
ATOM 982 C C . LEU A 1 118 ? 17.152 -2.804 -30.542 1.00 97.88 118 LEU A C 1
ATOM 984 O O . LEU A 1 118 ? 17.837 -2.740 -31.562 1.00 97.88 118 LEU A O 1
ATOM 988 N N . LEU A 1 119 ? 16.997 -1.764 -29.718 1.00 97.94 119 LEU A N 1
ATOM 989 C CA . LEU A 1 119 ? 17.637 -0.467 -29.936 1.00 97.94 119 LEU A CA 1
ATOM 990 C C . LEU A 1 119 ? 19.166 -0.587 -29.946 1.00 97.94 119 LEU A C 1
ATOM 992 O O . LEU A 1 119 ? 19.823 -0.029 -30.824 1.00 97.94 119 LEU A O 1
ATOM 996 N N . LEU A 1 120 ? 19.729 -1.342 -29.000 1.00 97.88 120 LEU A N 1
ATOM 997 C CA . LEU A 1 120 ? 21.167 -1.590 -28.924 1.00 97.88 120 LEU A CA 1
ATOM 998 C C . LEU A 1 120 ? 21.677 -2.335 -30.166 1.00 97.88 120 LEU A C 1
ATOM 1000 O O . LEU A 1 120 ? 22.727 -1.988 -30.704 1.00 97.88 120 LEU A O 1
ATOM 1004 N N . LEU A 1 121 ? 20.927 -3.329 -30.647 1.00 98.00 121 LEU A N 1
ATOM 1005 C CA . LEU A 1 121 ? 21.274 -4.089 -31.847 1.00 98.00 121 LEU A CA 1
ATOM 1006 C C . LEU A 1 121 ? 21.224 -3.218 -33.112 1.00 98.00 121 LEU A C 1
ATOM 1008 O O . LEU A 1 121 ? 22.124 -3.299 -33.946 1.00 98.00 121 LEU A O 1
ATOM 1012 N N . LEU A 1 122 ? 20.221 -2.345 -33.233 1.00 97.94 122 LEU A N 1
ATOM 1013 C CA . LEU A 1 122 ? 20.136 -1.364 -34.319 1.00 97.94 122 LEU A CA 1
ATOM 1014 C C . LEU A 1 122 ? 21.304 -0.374 -34.281 1.00 97.94 122 LEU A C 1
ATOM 1016 O O . LEU A 1 122 ? 21.888 -0.077 -35.323 1.00 97.94 122 LEU A O 1
ATOM 1020 N N . LEU A 1 123 ? 21.679 0.102 -33.092 1.00 98.00 123 LEU A N 1
ATOM 1021 C CA . LEU A 1 123 ? 22.834 0.980 -32.916 1.00 98.00 123 LEU A CA 1
ATOM 1022 C C . LEU A 1 123 ? 24.136 0.275 -33.316 1.00 98.00 123 LEU A C 1
ATOM 1024 O O . LEU A 1 123 ? 24.954 0.856 -34.026 1.00 98.00 123 LEU A O 1
ATOM 1028 N N . LEU A 1 124 ? 24.319 -0.983 -32.906 1.00 97.81 124 LEU A N 1
ATOM 1029 C CA . LEU A 1 124 ? 25.478 -1.787 -33.291 1.00 97.81 124 LEU A CA 1
ATOM 1030 C C . LEU A 1 124 ? 25.541 -1.985 -34.811 1.00 97.81 124 LEU A C 1
ATOM 1032 O O . LEU A 1 124 ? 26.602 -1.808 -35.405 1.00 97.81 124 LEU A O 1
ATOM 1036 N N . LEU A 1 125 ? 24.414 -2.307 -35.450 1.00 97.56 125 LEU A N 1
ATOM 1037 C CA . LEU A 1 125 ? 24.332 -2.445 -36.904 1.00 97.56 125 LEU A CA 1
ATOM 1038 C C . LEU A 1 125 ? 24.698 -1.133 -37.608 1.00 97.56 125 LEU A C 1
ATOM 1040 O O . LEU A 1 125 ? 25.471 -1.147 -38.564 1.00 97.56 125 LEU A O 1
ATOM 1044 N N . LEU A 1 126 ? 24.190 -0.000 -37.118 1.00 97.38 126 LEU A N 1
ATOM 1045 C CA . LEU A 1 126 ? 24.529 1.318 -37.647 1.00 97.38 126 LEU A CA 1
ATOM 1046 C C . LEU A 1 126 ? 26.032 1.598 -37.521 1.00 97.38 126 LEU A C 1
ATOM 1048 O O . LEU A 1 126 ? 26.647 2.049 -38.484 1.00 97.38 126 LEU A O 1
ATOM 1052 N N . LEU A 1 127 ? 26.638 1.291 -36.372 1.00 97.19 127 LEU A N 1
ATOM 1053 C CA . LEU A 1 127 ? 28.082 1.436 -36.166 1.00 97.19 127 LEU A CA 1
ATOM 1054 C C . LEU A 1 127 ? 28.888 0.553 -37.124 1.00 97.19 127 LEU A C 1
ATOM 1056 O O . LEU A 1 127 ? 29.876 1.019 -37.686 1.00 97.19 127 LEU A O 1
ATOM 1060 N N . LEU A 1 128 ? 28.458 -0.688 -37.359 1.00 96.50 128 LEU A N 1
ATOM 1061 C CA . LEU A 1 128 ? 29.096 -1.583 -38.328 1.00 96.50 128 LEU A CA 1
ATOM 1062 C C . LEU A 1 128 ? 28.973 -1.059 -39.764 1.00 96.50 128 LEU A C 1
ATOM 1064 O O . LEU A 1 128 ? 29.943 -1.124 -40.517 1.00 96.50 128 LEU A O 1
ATOM 1068 N N . LEU A 1 129 ? 27.820 -0.500 -40.140 1.00 95.69 129 LEU A N 1
ATOM 1069 C CA . LEU A 1 129 ? 27.626 0.128 -41.450 1.00 95.69 129 LEU A CA 1
ATOM 1070 C C . LEU A 1 129 ? 28.507 1.368 -41.620 1.00 95.69 129 LEU A C 1
ATOM 1072 O O . LEU A 1 129 ? 29.127 1.534 -42.669 1.00 95.69 129 LEU A O 1
ATOM 1076 N N . LEU A 1 130 ? 28.606 2.212 -40.590 1.00 95.06 130 LEU A N 1
ATOM 1077 C CA . LEU A 1 130 ? 29.494 3.375 -40.590 1.00 95.06 130 LEU A CA 1
ATOM 1078 C C . LEU A 1 130 ? 30.963 2.957 -40.672 1.00 95.06 130 LEU A C 1
ATOM 1080 O O . LEU A 1 130 ? 31.725 3.559 -41.425 1.00 95.06 130 LEU A O 1
ATOM 1084 N N . LEU A 1 131 ? 31.353 1.903 -39.953 1.00 94.56 131 LEU A N 1
ATOM 1085 C CA . LEU A 1 131 ? 32.698 1.345 -40.022 1.00 94.56 131 LEU A CA 1
ATOM 1086 C C . LEU A 1 131 ? 32.991 0.808 -41.426 1.00 94.56 131 LEU A C 1
ATOM 1088 O O . LEU A 1 131 ? 34.023 1.141 -41.998 1.00 94.56 131 LEU A O 1
ATOM 1092 N N . HIS A 1 132 ? 32.072 0.040 -42.011 1.00 92.81 132 HIS A N 1
ATOM 1093 C CA . HIS A 1 132 ? 32.210 -0.469 -43.373 1.00 92.81 132 HIS A CA 1
ATOM 1094 C C . HIS A 1 132 ? 32.298 0.668 -44.400 1.00 92.81 132 HIS A C 1
ATOM 1096 O O . HIS A 1 132 ? 33.147 0.630 -45.287 1.00 92.81 132 HIS A O 1
ATOM 1102 N N . PHE A 1 133 ? 31.476 1.713 -44.261 1.00 93.38 133 PHE A N 1
ATOM 1103 C CA . PHE A 1 133 ? 31.539 2.902 -45.111 1.00 93.38 133 PHE A CA 1
ATOM 1104 C C . PHE A 1 133 ? 32.870 3.650 -44.955 1.00 93.38 133 PHE A C 1
A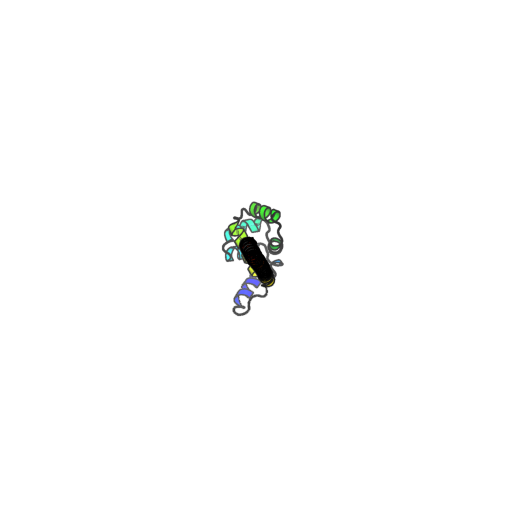TOM 1106 O O . PHE A 1 133 ? 33.488 4.022 -45.950 1.00 93.38 133 PHE A O 1
ATOM 1113 N N . SER A 1 134 ? 33.350 3.822 -43.721 1.00 93.75 134 SER A N 1
ATOM 1114 C CA . SER A 1 134 ? 34.643 4.448 -43.431 1.00 93.75 134 SER A CA 1
ATOM 1115 C C . SER A 1 134 ? 35.798 3.651 -44.035 1.00 93.75 134 SER A C 1
ATOM 1117 O O . SER A 1 134 ? 36.662 4.223 -44.694 1.00 93.75 134 SER A O 1
ATOM 1119 N N . ILE A 1 135 ? 35.799 2.330 -43.857 1.00 91.62 135 ILE A N 1
ATOM 1120 C CA . ILE A 1 135 ? 36.804 1.426 -44.420 1.00 91.62 135 ILE A CA 1
ATOM 1121 C C . ILE A 1 135 ? 36.758 1.469 -45.954 1.00 91.62 135 ILE A C 1
ATOM 1123 O O . ILE A 1 135 ? 37.795 1.637 -46.592 1.00 91.62 135 ILE A O 1
ATOM 1127 N N . GLY A 1 136 ? 35.569 1.389 -46.557 1.00 87.69 136 GLY A N 1
ATOM 1128 C CA . GLY A 1 136 ? 35.391 1.492 -48.008 1.00 87.69 136 GLY A CA 1
ATOM 1129 C C . GLY A 1 136 ? 35.880 2.829 -48.573 1.00 87.69 136 GLY A C 1
ATOM 1130 O O . GLY A 1 136 ? 36.559 2.853 -49.598 1.00 87.69 136 GLY A O 1
ATOM 1131 N N . SER A 1 137 ? 35.611 3.930 -47.868 1.00 87.25 137 SER A N 1
ATOM 1132 C CA . SER A 1 137 ? 36.132 5.260 -48.200 1.00 87.25 137 SER A CA 1
ATOM 1133 C C . SER A 1 137 ? 37.662 5.295 -48.135 1.00 87.25 137 SER A C 1
ATOM 1135 O O . SER A 1 137 ? 38.304 5.755 -49.078 1.00 87.25 137 SER A O 1
ATOM 1137 N N . MET A 1 138 ? 38.271 4.739 -47.080 1.00 86.06 138 MET A N 1
ATOM 1138 C CA . MET A 1 138 ? 39.732 4.641 -46.975 1.00 86.06 138 MET A CA 1
ATOM 1139 C C . MET A 1 138 ? 40.338 3.838 -48.131 1.00 86.06 138 MET A C 1
ATOM 1141 O O . MET A 1 138 ? 41.293 4.303 -48.748 1.00 86.06 138 MET A O 1
ATOM 1145 N N . TYR A 1 139 ? 39.772 2.676 -48.473 1.00 84.94 139 TYR A N 1
ATOM 1146 C CA . TYR A 1 139 ? 40.234 1.887 -49.620 1.00 84.94 139 TYR A CA 1
ATOM 1147 C C . TYR A 1 139 ? 40.132 2.665 -50.935 1.00 84.94 139 TYR A C 1
ATOM 1149 O O . TYR A 1 139 ? 41.067 2.636 -51.734 1.00 84.94 139 TYR A O 1
ATOM 1157 N N . PHE A 1 140 ? 39.036 3.396 -51.151 1.00 87.00 140 PHE A N 1
ATOM 1158 C CA . PHE A 1 140 ? 38.868 4.238 -52.334 1.00 87.00 140 PHE A CA 1
ATOM 1159 C C . PHE A 1 140 ? 39.950 5.324 -52.427 1.00 87.00 140 PHE A C 1
ATOM 1161 O O . PHE A 1 140 ? 40.585 5.464 -53.474 1.00 87.00 140 PHE A O 1
ATOM 1168 N N . TRP A 1 141 ? 40.215 6.046 -51.332 1.00 80.88 141 TRP A N 1
ATOM 1169 C CA . TRP A 1 141 ? 41.268 7.066 -51.281 1.00 80.88 141 TRP A CA 1
ATOM 1170 C C . TRP A 1 141 ? 42.663 6.482 -51.512 1.00 80.88 141 TRP A C 1
ATOM 1172 O O . TRP A 1 141 ? 43.444 7.065 -52.259 1.00 80.88 141 TRP A O 1
ATOM 1182 N N . VAL A 1 142 ? 42.970 5.315 -50.939 1.00 85.50 142 VAL A N 1
ATOM 1183 C CA . VAL A 1 142 ? 44.255 4.630 -51.160 1.00 85.50 142 VAL A CA 1
ATOM 1184 C C . VAL A 1 142 ? 44.435 4.261 -52.634 1.00 85.50 142 VAL A C 1
ATOM 1186 O O . VAL A 1 142 ? 45.479 4.558 -53.211 1.00 85.50 142 VAL A O 1
ATOM 1189 N N . VAL A 1 143 ? 43.421 3.670 -53.275 1.00 84.31 143 VAL A N 1
ATOM 1190 C CA . VAL A 1 143 ? 43.479 3.320 -54.707 1.00 84.31 143 VAL A CA 1
ATOM 1191 C C . VAL A 1 143 ? 43.630 4.565 -55.584 1.00 84.31 143 VAL A C 1
ATOM 1193 O O . VAL A 1 143 ? 44.387 4.541 -56.556 1.00 84.31 143 VAL A O 1
ATOM 1196 N N . LEU A 1 144 ? 42.933 5.653 -55.249 1.00 84.75 144 LEU A N 1
ATOM 1197 C CA . LEU A 1 144 ? 43.040 6.917 -55.973 1.00 84.75 144 LEU A CA 1
ATOM 1198 C C . LEU A 1 144 ? 44.455 7.499 -55.871 1.00 84.75 144 LEU A C 1
ATOM 1200 O O . LEU A 1 144 ? 45.033 7.847 -56.898 1.00 84.75 144 LEU A O 1
ATOM 1204 N N . VAL A 1 145 ? 45.029 7.538 -54.664 1.00 85.56 145 VAL A N 1
ATOM 1205 C CA . VAL A 1 145 ? 46.400 8.017 -54.433 1.00 85.56 145 VAL A CA 1
ATOM 1206 C C . VAL A 1 145 ? 47.406 7.191 -55.235 1.00 85.56 145 VAL A C 1
ATOM 1208 O O . VAL A 1 145 ? 48.197 7.770 -55.976 1.00 85.56 145 VAL A O 1
ATOM 1211 N N . VAL A 1 146 ? 47.327 5.856 -55.177 1.00 82.69 146 VAL A N 1
ATOM 1212 C CA . VAL A 1 146 ? 48.233 4.965 -55.929 1.00 82.69 146 VAL A CA 1
ATOM 1213 C C . VAL A 1 146 ? 48.136 5.199 -57.441 1.00 82.69 146 VAL A C 1
ATOM 1215 O O . VAL A 1 146 ? 49.160 5.287 -58.119 1.00 82.69 146 VAL A O 1
ATOM 1218 N N . LYS A 1 147 ? 46.920 5.359 -57.983 1.00 81.62 147 LYS A N 1
ATOM 1219 C CA . LYS A 1 147 ? 46.732 5.693 -59.404 1.00 81.62 147 LYS A CA 1
ATOM 1220 C C . LYS A 1 147 ? 47.315 7.055 -59.764 1.00 81.62 147 LYS A C 1
ATOM 1222 O O . LYS A 1 147 ? 47.905 7.187 -60.833 1.00 81.62 147 LYS A O 1
ATOM 1227 N N . THR A 1 148 ? 47.157 8.061 -58.903 1.00 78.19 148 THR A N 1
ATOM 1228 C CA . THR A 1 148 ? 47.746 9.380 -59.161 1.00 78.19 148 THR A CA 1
ATOM 1229 C C . THR A 1 148 ? 49.269 9.327 -59.149 1.00 78.19 148 THR A C 1
ATOM 1231 O O . THR A 1 148 ? 49.875 9.874 -60.061 1.00 78.19 148 THR A O 1
ATOM 1234 N N . THR A 1 149 ? 49.897 8.620 -58.203 1.00 76.50 149 THR A N 1
ATOM 1235 C CA . THR A 1 149 ? 51.364 8.507 -58.142 1.00 76.50 149 THR A CA 1
ATOM 1236 C C . THR A 1 149 ? 51.941 7.769 -59.349 1.00 76.50 149 THR A C 1
ATOM 1238 O O . THR A 1 149 ? 52.890 8.262 -59.944 1.00 76.50 149 THR A O 1
ATOM 1241 N N . GLN A 1 150 ? 51.323 6.665 -59.791 1.00 72.19 150 GLN A N 1
ATOM 1242 C CA . GLN A 1 150 ? 51.759 5.963 -61.010 1.00 72.19 150 GLN A CA 1
ATOM 1243 C C . GLN A 1 150 ? 51.605 6.825 -62.268 1.00 72.19 150 GLN A C 1
ATOM 1245 O O . GLN A 1 150 ? 52.504 6.855 -63.099 1.00 72.19 150 GLN A O 1
ATOM 1250 N N . GLY A 1 151 ? 50.508 7.583 -62.388 1.00 70.81 151 GLY A N 1
ATOM 1251 C CA . GLY A 1 151 ? 50.329 8.512 -63.506 1.00 70.81 151 GLY A CA 1
ATOM 1252 C C . GLY A 1 151 ? 51.375 9.634 -63.541 1.00 70.81 151 GLY A C 1
ATOM 1253 O O . GLY A 1 151 ? 51.749 10.077 -64.624 1.00 70.81 151 GLY A O 1
ATOM 1254 N N . TYR A 1 152 ? 51.870 10.078 -62.380 1.00 63.34 152 TYR A N 1
ATOM 1255 C CA . TYR A 1 152 ? 52.983 11.030 -62.301 1.00 63.34 152 TYR A CA 1
ATOM 1256 C C . TYR A 1 152 ? 54.320 10.401 -62.721 1.00 63.34 152 TYR A C 1
ATOM 1258 O O . TYR A 1 152 ? 55.072 11.038 -63.459 1.00 63.34 152 TYR A O 1
ATOM 1266 N N . ASP A 1 153 ? 54.601 9.165 -62.301 1.00 64.88 153 ASP A N 1
ATOM 1267 C CA . ASP A 1 153 ? 55.838 8.457 -62.659 1.00 64.88 153 ASP A CA 1
ATOM 1268 C C . ASP A 1 153 ? 55.897 8.119 -64.162 1.00 64.88 153 ASP A C 1
ATOM 1270 O O . ASP A 1 153 ? 56.936 8.307 -64.799 1.00 64.88 153 ASP A O 1
ATOM 1274 N N . ASP A 1 154 ? 54.772 7.712 -64.762 1.00 62.56 154 ASP A N 1
ATOM 1275 C CA . ASP A 1 154 ? 54.669 7.440 -66.205 1.00 62.56 154 ASP A CA 1
ATOM 1276 C C . ASP A 1 154 ? 54.867 8.712 -67.054 1.00 62.56 154 ASP A C 1
ATOM 1278 O O . ASP A 1 154 ? 55.470 8.663 -68.128 1.00 62.56 154 ASP A O 1
ATOM 1282 N N . LEU A 1 155 ? 54.406 9.874 -66.570 1.00 60.38 155 LEU A N 1
ATOM 1283 C CA . LEU A 1 155 ? 54.621 11.168 -67.230 1.00 60.38 155 LEU A CA 1
ATOM 1284 C C . LEU A 1 155 ? 56.091 11.608 -67.176 1.00 60.38 155 LEU A C 1
ATOM 1286 O O . LEU A 1 155 ? 56.600 12.096 -68.184 1.00 60.38 155 LEU A O 1
ATOM 1290 N N . LEU A 1 156 ? 56.776 11.391 -66.048 1.00 59.41 156 LEU A N 1
ATOM 1291 C CA . LEU A 1 156 ? 58.202 11.703 -65.867 1.00 59.41 156 LEU A CA 1
ATOM 1292 C C . LEU A 1 156 ? 59.134 10.810 -66.699 1.00 59.41 156 LEU A C 1
ATOM 1294 O O . LEU A 1 156 ? 60.218 11.249 -67.070 1.00 59.41 156 LEU A O 1
ATOM 1298 N N . LEU A 1 157 ? 58.727 9.577 -67.008 1.00 59.34 157 LEU A N 1
ATOM 1299 C CA . LEU A 1 157 ? 59.466 8.666 -67.895 1.00 59.34 157 LEU A CA 1
ATOM 1300 C C . LEU A 1 157 ? 59.215 8.925 -69.393 1.00 59.34 157 LEU A C 1
ATOM 1302 O O . LEU A 1 157 ? 59.920 8.365 -70.232 1.00 59.34 157 LEU A O 1
ATOM 1306 N N . SER A 1 158 ? 58.221 9.754 -69.736 1.00 58.12 158 SER A N 1
ATOM 1307 C CA . SER A 1 158 ? 57.867 10.111 -71.122 1.00 58.12 158 SER A CA 1
ATOM 1308 C C . SER A 1 158 ? 58.445 11.451 -71.610 1.00 58.12 158 SER A C 1
ATOM 1310 O O . SER A 1 158 ? 58.271 11.797 -72.781 1.00 58.12 158 SER A O 1
ATOM 1312 N N . SER A 1 159 ? 59.119 12.193 -70.725 1.00 53.88 159 SER A N 1
ATOM 1313 C CA . SER A 1 159 ? 59.781 13.487 -70.966 1.00 53.88 159 SER A CA 1
ATOM 1314 C C . SER A 1 159 ? 61.297 13.366 -70.930 1.00 53.88 159 SER A C 1
ATOM 1316 O O . SER A 1 159 ? 61.952 13.962 -71.814 1.00 53.88 159 SER A O 1
#

Sequence (159 aa):
MVGYFRKFSKEMNKEKPPEPLDFFIWTVEDVGLWLEEINLGSYRQIFKENGVNGEYLEGMSMFTTEQILRFIRRCHMKWGDFITLCKELRRIKGSDPLPSFALFISLFLLLLLLL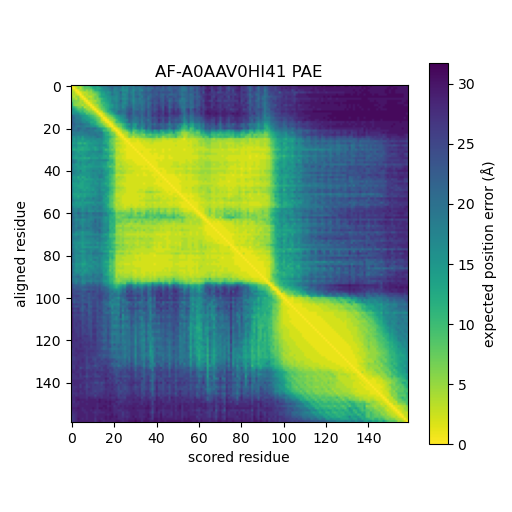LLLLLLLLLLLLLLLLHFSIGSMYFWVVLVVKTTQGYDDLLLSS